Protein AF-A0A8S8YSV5-F1 (afdb_monomer)

pLDDT: mean 82.63, std 14.89, range [47.69, 96.25]

Mean predicted aligned error: 8.82 Å

Secondary structure (DSSP, 8-state):
-------TTPPPPP-EEE-TTS-EEEHHHHHHTT--------S-SS-S-S-----

Sequence (5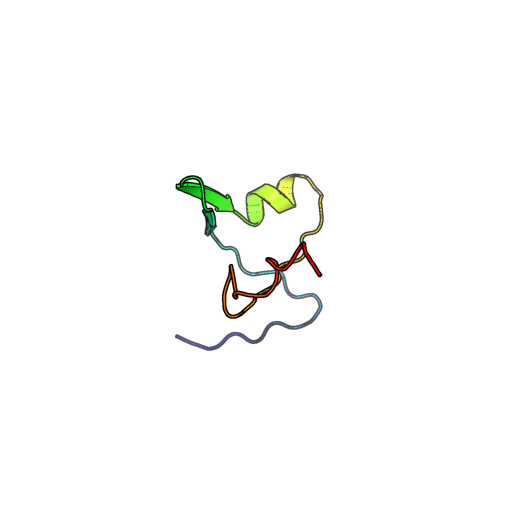5 aa):
MATVELAIGDEAPSFEAEVTDGGKVSLSEILSTGRGVILYFYPRDNTPGCTIPGM

Structure (mmCIF, N/C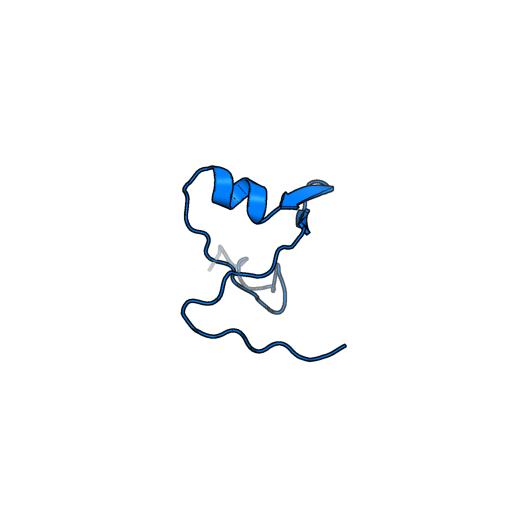A/C/O bac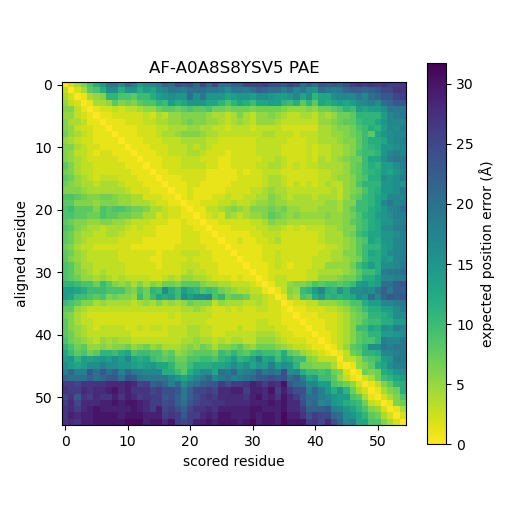kbone):
data_AF-A0A8S8YSV5-F1
#
_entry.id   AF-A0A8S8YSV5-F1
#
loop_
_atom_site.group_PDB
_atom_site.id
_atom_site.type_symbol
_atom_site.label_atom_id
_atom_site.label_alt_id
_atom_site.label_comp_id
_atom_site.label_asym_id
_atom_site.label_entity_id
_atom_site.label_seq_id
_atom_site.pdbx_PDB_ins_code
_atom_site.Cartn_x
_atom_site.Cartn_y
_atom_site.Cartn_z
_atom_site.occupancy
_atom_site.B_iso_or_equiv
_atom_site.auth_seq_id
_atom_site.auth_comp_id
_atom_site.auth_asym_id
_atom_site.auth_atom_id
_atom_site.pdbx_PDB_model_num
ATOM 1 N N . MET A 1 1 ? 6.724 -18.458 4.765 1.00 53.97 1 MET A N 1
ATOM 2 C CA . MET A 1 1 ? 5.671 -17.522 5.212 1.00 53.97 1 MET A CA 1
ATOM 3 C C . MET A 1 1 ? 4.358 -18.018 4.641 1.00 53.97 1 MET A C 1
ATOM 5 O O . MET A 1 1 ? 4.373 -18.492 3.512 1.00 53.97 1 MET A O 1
ATOM 9 N N . ALA A 1 2 ? 3.279 -18.004 5.423 1.00 63.25 2 ALA A N 1
ATOM 10 C CA . ALA A 1 2 ? 1.958 -18.361 4.916 1.00 63.25 2 ALA A CA 1
ATOM 11 C C . ALA A 1 2 ? 1.475 -17.262 3.960 1.00 63.25 2 ALA A C 1
ATOM 13 O O . ALA A 1 2 ? 1.620 -16.079 4.263 1.00 63.25 2 ALA A O 1
ATOM 14 N N . THR A 1 3 ? 0.952 -17.651 2.804 1.00 74.44 3 THR A N 1
ATOM 15 C CA . THR A 1 3 ? 0.288 -16.743 1.869 1.00 74.44 3 THR A CA 1
ATOM 16 C C . THR A 1 3 ? -1.066 -16.358 2.450 1.00 74.44 3 THR A C 1
ATOM 18 O O . THR A 1 3 ? -1.891 -17.228 2.717 1.00 74.44 3 THR A O 1
ATOM 21 N N . VAL A 1 4 ? -1.275 -15.062 2.670 1.00 81.94 4 VAL A N 1
ATOM 22 C CA . VAL A 1 4 ? -2.569 -14.506 3.075 1.00 81.94 4 VAL A CA 1
ATOM 23 C C . VAL A 1 4 ? -3.227 -13.936 1.826 1.00 81.94 4 VAL A C 1
ATOM 25 O O . VAL A 1 4 ? -2.692 -13.014 1.212 1.00 81.94 4 VAL A O 1
ATOM 28 N N . GLU A 1 5 ? -4.356 -14.516 1.436 1.00 89.12 5 GLU A N 1
ATOM 29 C CA . GLU A 1 5 ? -5.252 -13.950 0.428 1.00 89.12 5 GLU A CA 1
ATOM 30 C C . GLU A 1 5 ? -6.230 -13.006 1.134 1.00 89.12 5 GLU A C 1
ATOM 32 O O . GLU A 1 5 ? -6.813 -13.386 2.147 1.00 89.12 5 GLU A O 1
ATOM 37 N N . LEU A 1 6 ? -6.378 -11.779 0.627 1.00 91.38 6 LEU A N 1
ATOM 38 C CA . LEU A 1 6 ? -7.278 -10.773 1.198 1.00 91.38 6 LEU A CA 1
ATOM 39 C C . LEU A 1 6 ? -8.643 -10.830 0.509 1.00 91.38 6 LEU A C 1
ATOM 41 O O . LEU A 1 6 ? -8.719 -10.868 -0.722 1.00 91.38 6 LEU A O 1
ATOM 45 N N . ALA A 1 7 ? -9.713 -10.778 1.297 1.00 94.38 7 ALA A N 1
ATOM 46 C CA . ALA A 1 7 ? -11.091 -10.699 0.838 1.00 94.38 7 ALA A CA 1
ATOM 47 C C . ALA A 1 7 ? -11.692 -9.301 1.066 1.00 94.38 7 ALA A C 1
ATOM 49 O O . ALA A 1 7 ? -11.166 -8.458 1.793 1.00 94.38 7 ALA A O 1
ATOM 50 N N . ILE A 1 8 ? -12.834 -9.037 0.428 1.00 94.62 8 ILE A N 1
ATOM 51 C CA . ILE A 1 8 ? -13.580 -7.793 0.647 1.00 94.62 8 ILE A CA 1
ATOM 52 C C . ILE A 1 8 ? -14.076 -7.752 2.095 1.00 94.62 8 ILE A C 1
ATOM 54 O O . ILE A 1 8 ? -14.747 -8.676 2.548 1.00 94.62 8 ILE A O 1
ATOM 58 N N . GLY A 1 9 ? -13.808 -6.636 2.774 1.00 93.88 9 GLY A N 1
ATOM 59 C CA . GLY A 1 9 ? -14.194 -6.417 4.168 1.00 93.88 9 GLY A CA 1
ATOM 60 C C . GLY A 1 9 ? -13.097 -6.760 5.173 1.00 93.88 9 GLY A C 1
ATOM 61 O O . GLY A 1 9 ? -13.232 -6.369 6.331 1.00 93.88 9 GLY A O 1
ATOM 62 N N . ASP A 1 10 ? -12.013 -7.410 4.740 1.00 93.81 10 ASP A N 1
ATOM 63 C CA . ASP A 1 10 ? -10.843 -7.610 5.591 1.00 93.81 10 ASP A CA 1
ATOM 64 C C . ASP A 1 10 ? -10.191 -6.267 5.931 1.00 93.81 10 ASP A C 1
ATOM 66 O O . ASP A 1 10 ? -10.077 -5.366 5.089 1.00 93.81 10 ASP A O 1
ATOM 70 N N . GLU A 1 11 ? -9.714 -6.143 7.169 1.00 90.81 11 GLU A N 1
ATOM 71 C CA . GLU A 1 11 ? -8.812 -5.055 7.519 1.00 90.81 11 GLU A CA 1
ATOM 72 C C . GLU A 1 11 ? -7.499 -5.215 6.751 1.00 90.81 11 GLU A C 1
ATOM 74 O O . GLU A 1 11 ? -6.859 -6.270 6.764 1.00 90.81 11 GLU A O 1
ATOM 79 N N . ALA A 1 12 ? -7.088 -4.144 6.073 1.00 91.56 12 ALA A N 1
ATOM 80 C CA . ALA A 1 12 ? -5.839 -4.134 5.334 1.00 91.56 12 ALA A CA 1
ATOM 81 C C . ALA A 1 12 ? -4.648 -4.348 6.294 1.00 91.56 12 ALA A C 1
ATOM 83 O O . ALA A 1 12 ? -4.567 -3.668 7.322 1.00 91.56 12 ALA A O 1
ATOM 84 N N . PRO A 1 13 ? -3.693 -5.240 5.965 1.00 92.19 13 PRO A N 1
ATOM 85 C CA . PRO A 1 13 ? -2.511 -5.448 6.789 1.00 92.19 13 PRO A CA 1
ATOM 86 C C . PRO A 1 13 ? -1.721 -4.154 6.981 1.00 92.1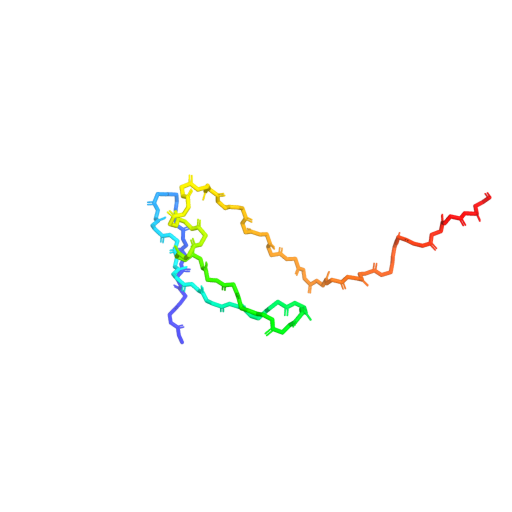9 13 PRO A C 1
ATOM 88 O O . PRO A 1 13 ? -1.491 -3.402 6.032 1.00 92.19 13 PRO A O 1
ATOM 91 N N . SER A 1 14 ? -1.246 -3.918 8.203 1.00 92.56 14 SER A N 1
ATOM 92 C CA . SER A 1 14 ? -0.339 -2.807 8.479 1.00 92.56 14 SER A CA 1
ATOM 93 C C . SER A 1 14 ? 0.958 -2.973 7.690 1.00 92.56 14 SER A C 1
ATOM 95 O O . SER A 1 14 ? 1.581 -4.037 7.743 1.00 92.56 14 SER A O 1
ATOM 97 N N . PHE A 1 15 ? 1.403 -1.910 7.028 1.00 93.12 15 PHE A N 1
ATOM 98 C CA . PHE A 1 15 ? 2.712 -1.859 6.393 1.00 93.12 15 PHE A CA 1
ATOM 99 C C . PHE A 1 15 ? 3.378 -0.504 6.620 1.00 93.12 15 PHE A C 1
ATOM 101 O O . PHE A 1 15 ? 2.710 0.512 6.832 1.00 93.12 15 PHE A O 1
ATOM 108 N N . GLU A 1 16 ? 4.704 -0.523 6.525 1.00 96.06 16 GLU A N 1
ATOM 109 C CA . GLU A 1 16 ? 5.550 0.655 6.403 1.00 96.06 16 GLU A CA 1
ATOM 110 C C . GLU A 1 16 ? 6.420 0.482 5.155 1.00 96.06 16 GLU A C 1
ATOM 112 O O . GLU A 1 16 ? 6.925 -0.614 4.898 1.00 96.06 16 GLU A O 1
ATOM 117 N N . ALA A 1 17 ? 6.572 1.543 4.370 1.00 93.56 17 ALA A N 1
ATOM 118 C CA . ALA A 1 17 ? 7.417 1.540 3.183 1.00 93.56 17 ALA A CA 1
ATOM 119 C C . ALA A 1 17 ? 8.264 2.811 3.113 1.00 93.56 17 ALA A C 1
ATOM 121 O O . ALA A 1 17 ? 7.834 3.884 3.540 1.00 93.56 17 ALA A O 1
ATOM 122 N N . GLU A 1 18 ? 9.462 2.688 2.550 1.00 95.19 18 GLU A N 1
ATOM 123 C CA . GLU A 1 18 ? 10.296 3.836 2.204 1.00 95.19 18 GLU A CA 1
ATOM 124 C C . GLU A 1 18 ? 9.793 4.464 0.902 1.00 95.19 18 GLU A C 1
ATOM 126 O O . GLU A 1 18 ? 9.436 3.764 -0.049 1.00 95.19 18 GLU A O 1
ATOM 131 N N . VAL A 1 19 ? 9.754 5.793 0.864 1.00 91.00 19 VAL A N 1
ATOM 132 C CA . VAL A 1 19 ? 9.411 6.566 -0.335 1.00 91.00 19 VAL A CA 1
ATOM 133 C C . VAL A 1 19 ? 10.665 7.196 -0.940 1.00 91.00 19 VAL A C 1
ATOM 135 O O . VAL A 1 19 ? 11.717 7.243 -0.310 1.00 91.00 19 VAL A O 1
ATOM 138 N N . THR A 1 20 ? 10.561 7.706 -2.167 1.00 88.69 20 THR A N 1
ATOM 139 C CA . THR A 1 20 ? 11.699 8.184 -2.976 1.00 88.69 20 THR A CA 1
ATOM 140 C C . THR A 1 20 ? 12.586 9.228 -2.285 1.00 88.69 20 THR A C 1
ATOM 142 O O . THR A 1 20 ? 13.785 9.261 -2.538 1.00 88.69 20 THR A O 1
ATOM 145 N N . ASP A 1 21 ? 12.023 10.055 -1.401 1.00 91.44 21 ASP A N 1
ATOM 146 C CA . ASP A 1 21 ? 12.753 11.096 -0.657 1.00 91.44 21 ASP A CA 1
ATOM 147 C C . ASP A 1 21 ? 13.468 10.564 0.608 1.00 91.44 21 ASP A C 1
ATOM 149 O O . ASP A 1 21 ? 14.005 11.323 1.404 1.00 91.44 21 ASP A O 1
ATOM 153 N N . GLY A 1 22 ? 13.449 9.247 0.844 1.00 92.38 22 GLY A N 1
ATOM 154 C CA . GLY A 1 22 ? 13.983 8.629 2.066 1.00 92.38 22 GLY A CA 1
ATOM 155 C C . GLY A 1 22 ? 13.056 8.753 3.281 1.00 92.38 22 GLY A C 1
ATOM 156 O O . GLY A 1 22 ? 13.387 8.285 4.370 1.00 92.38 22 GLY A O 1
ATOM 157 N N . GLY A 1 23 ? 11.880 9.361 3.103 1.00 95.12 23 GLY A N 1
ATOM 158 C CA . GLY A 1 23 ? 10.800 9.328 4.081 1.00 95.12 23 GLY A CA 1
ATOM 159 C C . GLY A 1 23 ? 10.173 7.939 4.210 1.00 95.12 23 GLY A C 1
ATOM 160 O O . GLY A 1 23 ? 10.431 7.029 3.417 1.00 95.12 23 GLY A O 1
ATOM 161 N N . LYS A 1 24 ? 9.285 7.798 5.193 1.00 96.25 24 LYS A N 1
ATOM 162 C CA . LYS A 1 24 ? 8.499 6.584 5.415 1.00 96.25 24 LYS A CA 1
ATOM 163 C C . LYS A 1 24 ? 7.017 6.888 5.325 1.00 96.25 24 LYS A C 1
ATOM 165 O O . LYS A 1 24 ? 6.573 7.954 5.742 1.00 96.25 24 LYS A O 1
ATOM 170 N N . VAL A 1 25 ? 6.263 5.936 4.793 1.00 93.12 25 VAL A N 1
ATOM 171 C CA . VAL A 1 25 ? 4.804 5.968 4.780 1.00 93.12 25 VAL A CA 1
ATOM 172 C C . VAL A 1 25 ? 4.266 4.792 5.581 1.00 93.12 25 VAL A C 1
ATOM 174 O O . VAL A 1 25 ? 4.688 3.655 5.375 1.00 93.12 25 VAL A O 1
ATOM 177 N N . SER A 1 26 ? 3.329 5.073 6.484 1.00 95.00 26 SER A N 1
ATOM 178 C CA . SER A 1 26 ? 2.618 4.076 7.281 1.00 95.00 26 SER A CA 1
ATOM 179 C C . SER A 1 26 ? 1.138 4.068 6.915 1.00 95.00 26 SER A C 1
ATOM 181 O O . SER A 1 26 ? 0.489 5.118 6.887 1.00 95.00 26 SER A O 1
ATOM 183 N N . LEU A 1 27 ? 0.577 2.880 6.672 1.00 94.31 27 LEU A N 1
ATOM 184 C CA . LEU A 1 27 ? -0.851 2.750 6.374 1.00 94.31 27 LEU A CA 1
ATOM 185 C C . LEU A 1 27 ? -1.726 3.265 7.527 1.00 94.31 27 LEU A C 1
ATOM 187 O O . LEU A 1 27 ? -2.718 3.952 7.285 1.00 94.31 27 LEU A O 1
ATOM 191 N N . SER A 1 28 ? -1.361 2.960 8.776 1.00 93.62 28 SER A N 1
ATOM 192 C CA . SER A 1 28 ? -2.152 3.351 9.948 1.00 93.62 28 SER A CA 1
ATOM 193 C C . SER A 1 28 ? -2.190 4.866 10.135 1.00 93.62 28 SER A C 1
ATOM 195 O O . SER A 1 28 ? -3.231 5.416 10.490 1.00 93.62 28 SER A O 1
ATOM 197 N N . GLU A 1 29 ? -1.086 5.550 9.831 1.00 93.31 29 GLU A N 1
ATOM 198 C CA . GLU A 1 29 ? -1.016 7.008 9.878 1.00 93.31 29 GLU A CA 1
ATOM 199 C C . GLU A 1 29 ? -1.945 7.635 8.833 1.00 93.31 29 GLU A C 1
ATOM 201 O O . GLU A 1 29 ? -2.735 8.516 9.172 1.00 93.31 29 GLU A O 1
ATOM 206 N N . ILE A 1 30 ? -1.948 7.132 7.591 1.00 92.06 30 ILE A N 1
ATOM 207 C CA . ILE A 1 30 ? -2.846 7.647 6.546 1.00 92.06 30 ILE A CA 1
ATOM 208 C C . ILE A 1 30 ? -4.314 7.445 6.942 1.00 92.06 30 ILE A C 1
ATOM 210 O O . ILE A 1 30 ? -5.108 8.387 6.870 1.00 92.06 30 ILE A O 1
ATOM 214 N N . LEU A 1 31 ? -4.672 6.243 7.403 1.00 92.50 31 LEU A N 1
ATOM 215 C CA . LEU A 1 31 ? -6.043 5.919 7.802 1.00 92.50 31 LEU A CA 1
ATOM 216 C C . LEU A 1 31 ? -6.510 6.729 9.023 1.00 92.50 31 LEU A C 1
ATOM 218 O O . LEU A 1 31 ? -7.690 7.070 9.105 1.00 92.50 31 LEU A O 1
ATOM 222 N N . SER A 1 32 ? -5.599 7.123 9.923 1.00 91.25 32 SER A N 1
ATOM 223 C CA . SER A 1 32 ? -5.922 7.976 11.081 1.00 91.25 32 SER A CA 1
ATOM 224 C C . SER A 1 32 ? -6.481 9.352 10.691 1.00 91.25 32 SER A C 1
ATOM 226 O O . SER A 1 32 ? -7.213 9.971 11.461 1.00 91.25 32 SER A O 1
ATOM 228 N N . THR A 1 33 ? -6.198 9.812 9.467 1.00 89.06 33 THR A N 1
ATOM 229 C CA . THR A 1 33 ? -6.705 11.085 8.931 1.00 89.06 33 THR A CA 1
ATOM 230 C C . THR A 1 33 ? -8.125 10.991 8.361 1.00 89.06 33 THR A C 1
ATOM 232 O O . THR A 1 33 ? -8.660 11.989 7.876 1.00 89.06 33 THR A O 1
ATOM 235 N N . GLY A 1 34 ? -8.744 9.802 8.395 1.00 79.50 34 GLY A N 1
ATOM 236 C CA . GLY A 1 34 ? -10.102 9.554 7.904 1.00 79.50 34 GLY A CA 1
ATOM 237 C C . GLY A 1 34 ? -10.225 9.487 6.378 1.00 79.50 34 GLY A C 1
ATOM 238 O O . GLY A 1 34 ? -11.337 9.512 5.851 1.00 79.50 34 GLY A O 1
ATOM 239 N N . ARG A 1 35 ? -9.105 9.420 5.648 1.00 79.75 35 ARG A N 1
ATOM 240 C CA . ARG A 1 35 ? -9.090 9.269 4.188 1.00 79.75 35 ARG A CA 1
ATOM 241 C C . ARG A 1 35 ? -8.916 7.800 3.820 1.00 79.75 35 ARG A C 1
ATOM 243 O O . ARG A 1 35 ? -8.033 7.126 4.342 1.00 79.75 35 ARG A O 1
ATOM 250 N N . GLY A 1 36 ? -9.742 7.316 2.896 1.00 85.12 36 GLY A N 1
ATOM 251 C CA . GLY A 1 36 ? -9.506 6.028 2.246 1.00 85.12 36 GLY A CA 1
ATOM 252 C C . GLY A 1 36 ? -8.233 6.064 1.394 1.00 85.12 36 GLY A C 1
ATOM 253 O O . GLY A 1 36 ? -7.800 7.130 0.954 1.00 85.12 36 GLY A O 1
ATOM 254 N N . VAL A 1 37 ? -7.647 4.893 1.150 1.00 91.25 37 VAL A N 1
ATOM 255 C CA . VAL A 1 37 ? -6.400 4.737 0.389 1.00 91.25 37 VAL A CA 1
ATOM 256 C C . VAL A 1 37 ? -6.619 3.758 -0.754 1.00 91.25 37 VAL A C 1
ATOM 258 O O . VAL A 1 37 ? -7.264 2.728 -0.579 1.00 91.25 37 VAL A O 1
ATOM 261 N N . ILE A 1 38 ? -6.050 4.069 -1.917 1.00 92.62 38 ILE A N 1
ATOM 262 C CA . ILE A 1 38 ? -5.923 3.132 -3.034 1.00 92.62 38 ILE A CA 1
ATOM 263 C C . ILE A 1 38 ? -4.449 2.740 -3.123 1.00 92.62 38 ILE A C 1
ATOM 265 O O . ILE A 1 38 ? -3.599 3.596 -3.364 1.00 92.62 38 ILE A O 1
ATOM 269 N N . LEU A 1 39 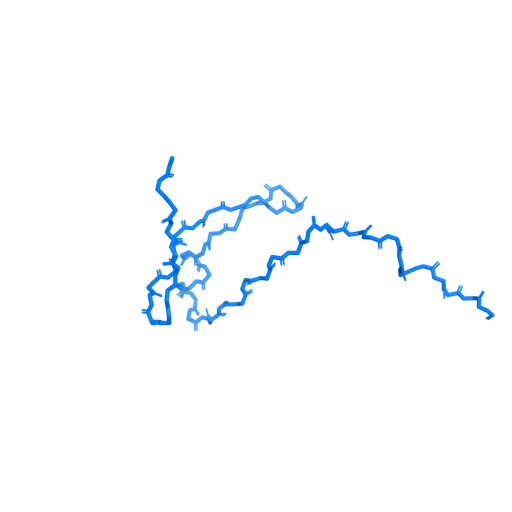? -4.151 1.455 -2.923 1.00 91.56 39 LEU A N 1
ATOM 270 C CA . LEU A 1 39 ? -2.814 0.892 -3.098 1.00 91.56 39 LEU A CA 1
ATOM 271 C C . LEU A 1 39 ? 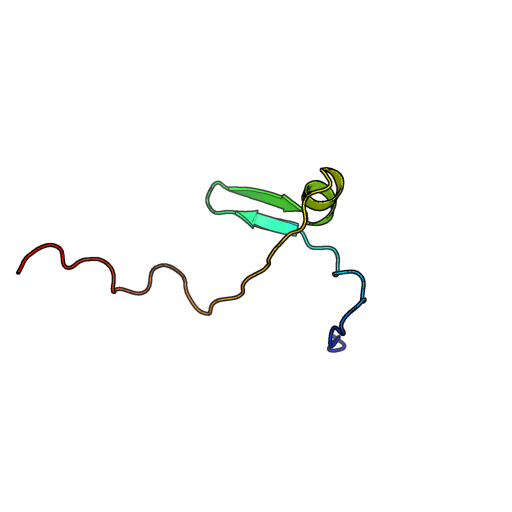-2.743 0.183 -4.451 1.00 91.56 39 LEU A C 1
ATOM 273 O O . LEU A 1 39 ? -3.494 -0.756 -4.706 1.00 91.56 39 LEU A O 1
ATOM 277 N N . TYR A 1 40 ? -1.844 0.641 -5.316 1.00 91.12 40 TYR A N 1
ATOM 278 C CA . TYR A 1 40 ? -1.674 0.104 -6.660 1.00 91.12 40 TYR A CA 1
ATOM 279 C C . TYR A 1 40 ? -0.258 -0.443 -6.827 1.00 91.12 40 TYR A C 1
ATOM 281 O O . TYR A 1 40 ? 0.717 0.306 -6.768 1.00 91.12 40 TYR A O 1
ATOM 289 N N . PHE A 1 41 ? -0.147 -1.754 -7.033 1.00 88.56 41 PHE A N 1
ATOM 290 C CA . PHE A 1 41 ? 1.124 -2.411 -7.321 1.00 88.56 41 PHE A CA 1
ATOM 291 C C . PHE A 1 41 ? 1.353 -2.448 -8.826 1.00 88.56 41 PHE A C 1
ATOM 293 O O . PHE A 1 41 ? 0.489 -2.882 -9.586 1.00 88.56 41 PHE A O 1
ATOM 300 N N . TYR A 1 42 ? 2.539 -2.036 -9.253 1.00 87.62 42 TYR A N 1
ATOM 301 C CA . TYR A 1 42 ? 2.935 -2.063 -10.651 1.00 87.62 42 TYR A CA 1
ATOM 302 C C . TYR A 1 42 ? 4.379 -2.582 -10.774 1.00 87.62 42 TYR A C 1
ATOM 304 O O . TYR A 1 42 ? 5.179 -2.368 -9.863 1.00 87.62 42 TYR A O 1
ATOM 312 N N . PRO A 1 43 ? 4.735 -3.313 -11.851 1.00 82.12 43 PRO A N 1
ATOM 313 C CA . PRO A 1 43 ? 5.970 -4.107 -11.870 1.00 82.12 43 PRO A CA 1
ATOM 314 C C . PRO A 1 43 ? 7.256 -3.281 -11.911 1.00 82.12 43 PRO A C 1
ATOM 316 O O . PRO A 1 43 ? 8.296 -3.738 -11.439 1.00 82.12 43 PRO A O 1
ATOM 319 N N . ARG A 1 44 ? 7.208 -2.101 -12.541 1.00 78.56 44 ARG A N 1
ATOM 320 C CA . ARG A 1 44 ? 8.336 -1.174 -12.650 1.00 78.56 44 ARG A CA 1
ATOM 321 C C . ARG A 1 44 ? 7.862 0.257 -12.775 1.00 78.56 44 ARG A C 1
ATOM 323 O O . ARG A 1 44 ? 6.968 0.543 -13.568 1.00 78.56 44 ARG A O 1
ATOM 330 N N . ASP A 1 45 ? 8.567 1.128 -12.075 1.00 73.00 45 ASP A N 1
ATOM 331 C CA . ASP A 1 45 ? 8.531 2.565 -12.297 1.00 73.00 45 ASP A CA 1
ATOM 332 C C . ASP A 1 45 ? 9.439 2.982 -13.445 1.00 73.00 45 ASP A C 1
ATOM 334 O O . ASP A 1 45 ? 10.376 2.264 -13.799 1.00 73.00 45 ASP A O 1
ATOM 338 N N . ASN A 1 46 ? 9.139 4.132 -14.046 1.00 61.75 46 ASN A N 1
ATOM 339 C CA . ASN A 1 46 ? 9.945 4.744 -15.103 1.00 61.75 46 ASN A CA 1
ATOM 340 C C . ASN A 1 46 ? 10.217 3.831 -16.315 1.00 61.75 46 ASN A C 1
ATOM 342 O O . ASN A 1 46 ? 11.332 3.781 -16.840 1.00 61.75 46 ASN A O 1
ATOM 346 N N . THR A 1 47 ? 9.212 3.097 -16.804 1.00 61.31 47 THR A N 1
ATOM 347 C CA . THR A 1 47 ? 9.353 2.413 -18.098 1.00 61.31 47 THR A CA 1
ATOM 348 C C . THR A 1 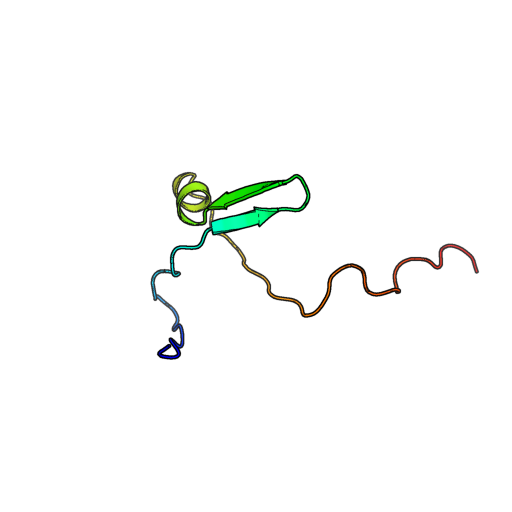47 ? 9.522 3.450 -19.218 1.00 61.31 47 THR A C 1
ATOM 350 O O . THR A 1 47 ? 8.714 4.381 -19.289 1.00 61.31 47 THR A O 1
ATOM 353 N N . PRO A 1 48 ? 10.527 3.320 -20.107 1.00 53.59 48 PRO A N 1
ATOM 354 C CA . PRO A 1 48 ? 10.735 4.267 -21.196 1.00 53.59 48 PRO A CA 1
ATOM 355 C C . PRO A 1 48 ? 9.546 4.208 -22.163 1.00 53.59 48 PRO A C 1
ATOM 357 O O . PRO A 1 48 ? 9.367 3.243 -22.900 1.00 53.59 48 PRO A O 1
ATOM 360 N N . GLY A 1 49 ? 8.711 5.241 -22.108 1.00 57.28 49 GLY A N 1
ATOM 361 C CA . GLY A 1 49 ? 7.519 5.394 -22.946 1.00 57.28 49 GLY A CA 1
ATOM 362 C C . GLY A 1 49 ? 6.892 6.793 -22.915 1.00 57.28 49 GLY A C 1
ATOM 363 O O . GLY A 1 49 ? 6.007 7.069 -23.715 1.00 57.28 49 GLY A O 1
ATOM 364 N N . CYS A 1 50 ? 7.372 7.700 -22.055 1.00 58.50 50 CYS A N 1
ATOM 365 C CA . CYS A 1 50 ? 6.842 9.063 -21.902 1.00 58.50 50 CYS A CA 1
ATOM 366 C C . CYS A 1 50 ? 7.849 10.164 -22.286 1.00 58.50 50 CYS A C 1
ATOM 368 O O . CYS A 1 50 ? 7.873 11.229 -21.676 1.00 58.50 50 CYS A O 1
ATOM 370 N N . THR A 1 51 ? 8.670 9.937 -23.315 1.00 54.19 51 THR A N 1
ATOM 371 C CA . THR A 1 51 ? 9.566 10.960 -23.890 1.00 54.19 51 THR A CA 1
ATOM 372 C C . THR A 1 51 ? 9.622 10.871 -25.416 1.00 54.19 51 THR A C 1
ATOM 374 O O . THR A 1 51 ? 10.673 10.634 -26.000 1.00 54.19 51 THR A O 1
ATOM 377 N N . ILE A 1 52 ? 8.496 11.109 -26.095 1.00 55.03 52 ILE A N 1
ATOM 378 C CA . ILE A 1 52 ? 8.559 11.684 -27.450 1.00 55.03 52 ILE A CA 1
ATOM 379 C C . ILE A 1 52 ? 7.608 12.887 -27.537 1.00 55.03 52 ILE A C 1
ATOM 381 O O . ILE A 1 52 ? 6.512 12.779 -28.083 1.00 55.03 52 ILE A O 1
ATOM 385 N N . PRO A 1 53 ? 7.988 14.057 -26.999 1.00 53.28 53 PRO A N 1
ATOM 386 C CA . PRO A 1 53 ? 7.520 15.322 -27.533 1.00 53.28 53 PRO A CA 1
ATOM 387 C C . PRO A 1 53 ? 8.378 15.652 -28.764 1.00 53.28 53 PRO A C 1
ATOM 389 O O . PRO A 1 53 ? 9.542 16.021 -28.621 1.00 53.28 53 PRO A O 1
ATOM 392 N N . GLY A 1 54 ? 7.816 15.490 -29.964 1.00 56.47 54 GLY A N 1
ATOM 393 C CA . GLY A 1 54 ? 8.441 15.942 -31.212 1.00 56.47 54 GLY A CA 1
ATOM 394 C C . GLY A 1 54 ? 8.396 14.918 -32.343 1.00 56.47 54 GLY A C 1
ATOM 395 O O . GLY A 1 54 ? 9.430 14.374 -32.724 1.00 56.47 54 GLY A O 1
ATOM 396 N N . MET A 1 55 ? 7.197 14.676 -32.874 1.00 47.69 55 MET A N 1
ATOM 397 C CA . MET A 1 55 ? 7.042 14.697 -34.333 1.00 47.69 55 MET A CA 1
ATOM 398 C C . MET A 1 55 ? 6.932 16.156 -34.769 1.00 47.69 55 MET A C 1
ATOM 400 O O . MET A 1 55 ? 6.329 16.933 -33.991 1.00 47.69 55 MET A O 1
#

Foldseek 3Di:
DDDD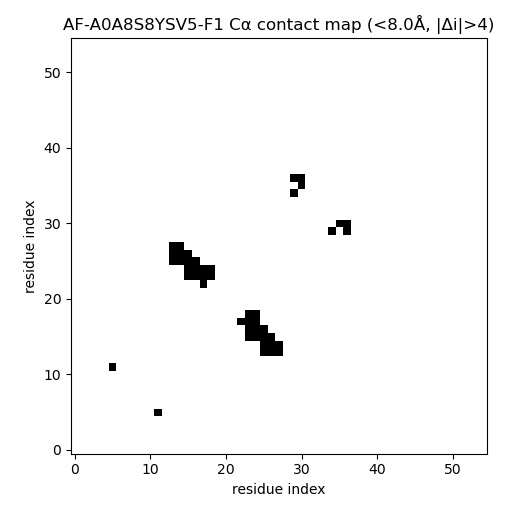DDDPPDDDDWDWDQDPVRDIDTPVVVVVVVDDDDDDDDDDDPDPDPDDPDD

Solvent-accessible surface area (backbone atoms only — not comparable to full-atom values): 4196 Å² total; per-residue (Å²): 132,86,86,81,84,86,59,93,86,59,81,79,80,85,52,74,45,78,44,99,87,74,46,75,49,45,53,64,64,52,46,72,73,74,49,88,82,86,87,83,90,73,98,67,80,88,67,95,78,87,80,79,91,75,132

Radius of gyration: 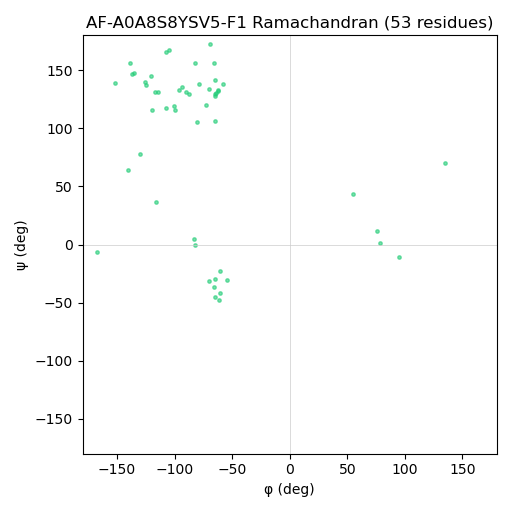16.44 Å; Cα contacts (8 Å, |Δi|>4): 23; chains: 1; bounding box: 28×34×45 Å

Nearest PDB structures (foldseek):
  7e8n-assembly1_C-2  TM=2.821E-01  e=3.728E+00  Hymenobacter psoromatis
  4r2y-assembly4_D  TM=2.881E-01  e=9.376E+00  Homo sapiens